Protein AF-A0AAV1XRN0-F1 (afdb_monomer_lite)

Sequence (159 aa):
MAPTRFKFILSPPFSCDTMEEKFTINYDSNLDKILLVGEGDFSFALSLARKFGTAKDMVATSLDSIVDVHTMSVHQGLQWNYFNLIVFNYPHAGFTYRECDPQQIELHKKLVRAFFRSAKFMIKRSGLIHVTHKRGYPFSEWKIKELALLEGLIFIREE

Structure (mmCIF, N/CA/C/O backbone):
data_AF-A0AAV1XRN0-F1
#
_entry.id   AF-A0AAV1XRN0-F1
#
loop_
_atom_site.group_PDB
_atom_site.id
_atom_site.type_symbol
_atom_site.label_atom_id
_atom_site.label_alt_id
_atom_site.label_comp_id
_atom_site.label_asym_id
_atom_site.label_entity_id
_atom_site.label_seq_id
_atom_site.pdbx_PDB_ins_code
_atom_site.Cartn_x
_atom_site.Cartn_y
_atom_site.Cartn_z
_atom_site.occupancy
_atom_site.B_iso_or_equiv
_atom_site.auth_seq_id
_atom_site.auth_comp_id
_atom_site.auth_asym_id
_atom_site.auth_atom_id
_atom_site.pdbx_PDB_model_num
ATOM 1 N N . MET A 1 1 ? 16.045 -10.640 -2.784 1.00 61.81 1 MET A N 1
ATOM 2 C CA . MET A 1 1 ? 16.141 -9.341 -2.081 1.00 61.81 1 MET A CA 1
ATOM 3 C C . MET A 1 1 ? 15.020 -9.280 -1.063 1.00 61.81 1 MET A C 1
ATOM 5 O O . MET A 1 1 ? 13.904 -9.637 -1.429 1.00 61.81 1 MET A O 1
ATOM 9 N N . ALA A 1 2 ? 15.314 -8.919 0.187 1.00 77.88 2 ALA A N 1
ATOM 10 C CA . ALA A 1 2 ? 14.290 -8.847 1.224 1.00 77.88 2 ALA A CA 1
ATOM 11 C C . ALA A 1 2 ? 13.273 -7.736 0.897 1.00 77.88 2 ALA A C 1
ATOM 13 O O . ALA A 1 2 ? 13.661 -6.708 0.330 1.00 77.88 2 ALA A O 1
ATOM 14 N N . PRO A 1 3 ? 11.984 -7.944 1.195 1.00 88.19 3 PRO A N 1
ATOM 15 C CA . PRO A 1 3 ? 10.996 -6.886 1.089 1.00 88.19 3 PRO A CA 1
ATOM 16 C C . PRO A 1 3 ? 11.244 -5.796 2.122 1.00 88.19 3 PRO A C 1
ATOM 18 O O . PRO A 1 3 ? 11.768 -6.052 3.200 1.00 88.19 3 PRO A O 1
ATOM 21 N N . THR A 1 4 ? 10.834 -4.585 1.783 1.00 93.06 4 THR A N 1
ATOM 22 C CA . THR A 1 4 ? 10.950 -3.407 2.632 1.00 93.06 4 THR A CA 1
ATOM 23 C C . THR A 1 4 ? 9.579 -2.778 2.786 1.00 93.06 4 THR A C 1
ATOM 25 O O . THR A 1 4 ? 8.838 -2.620 1.813 1.00 93.06 4 THR A O 1
ATOM 28 N N . ARG A 1 5 ? 9.222 -2.422 4.014 1.00 93.75 5 ARG A N 1
ATOM 29 C CA . ARG A 1 5 ? 7.965 -1.762 4.348 1.00 93.75 5 ARG A CA 1
ATOM 30 C C . ARG A 1 5 ? 8.199 -0.268 4.493 1.00 93.75 5 ARG A C 1
ATOM 32 O O . ARG A 1 5 ? 8.830 0.173 5.443 1.00 93.75 5 ARG A O 1
ATOM 39 N N . PHE A 1 6 ? 7.638 0.513 3.585 1.00 94.75 6 PHE A N 1
ATOM 40 C CA . PHE A 1 6 ? 7.634 1.969 3.631 1.00 94.75 6 PHE A CA 1
ATOM 41 C C . PHE A 1 6 ? 6.434 2.464 4.444 1.00 94.75 6 PHE A C 1
ATOM 43 O O . PHE A 1 6 ? 5.312 2.002 4.221 1.00 94.75 6 PHE A O 1
ATOM 50 N N . LYS A 1 7 ? 6.665 3.400 5.371 1.00 93.81 7 LYS A N 1
ATOM 51 C CA . LYS A 1 7 ? 5.625 3.984 6.230 1.00 93.81 7 LYS A CA 1
ATOM 52 C C . LYS A 1 7 ? 5.388 5.452 5.899 1.00 93.81 7 LYS A C 1
ATOM 54 O O . LYS A 1 7 ? 6.348 6.220 5.804 1.00 93.81 7 LYS A O 1
ATOM 59 N N . PHE A 1 8 ? 4.117 5.830 5.786 1.00 94.38 8 PHE A N 1
ATOM 60 C CA . PHE A 1 8 ? 3.686 7.183 5.447 1.00 94.38 8 PHE A CA 1
ATOM 61 C C . PHE A 1 8 ? 2.568 7.683 6.364 1.00 94.38 8 PHE A C 1
ATOM 63 O O . PHE A 1 8 ? 1.758 6.886 6.838 1.00 94.38 8 PHE A O 1
ATOM 70 N N . ILE A 1 9 ? 2.497 9.001 6.552 1.00 92.38 9 ILE A N 1
ATOM 71 C CA . ILE A 1 9 ? 1.401 9.711 7.238 1.00 92.38 9 ILE A CA 1
ATOM 72 C C . ILE A 1 9 ? 0.835 10.823 6.358 1.00 92.38 9 ILE A C 1
ATOM 74 O O . ILE A 1 9 ? 1.479 11.262 5.402 1.00 92.38 9 ILE A O 1
ATOM 78 N N . LEU A 1 10 ? -0.359 11.305 6.701 1.00 89.44 10 LEU A N 1
ATOM 79 C CA . LEU A 1 10 ? -0.891 12.541 6.133 1.00 89.44 10 LEU A CA 1
ATOM 80 C C . LEU A 1 10 ? 0.007 13.722 6.497 1.00 89.44 10 LEU A C 1
ATOM 82 O O . LEU A 1 10 ? 0.399 13.877 7.653 1.00 89.44 10 LEU A O 1
ATOM 86 N N . SER A 1 11 ? 0.292 14.583 5.519 1.00 80.75 11 SER A N 1
ATOM 87 C CA . SER A 1 11 ? 0.883 15.883 5.819 1.00 80.75 11 SER A CA 1
ATOM 88 C C . SER A 1 11 ? -0.081 16.694 6.703 1.00 80.75 11 SER A C 1
ATOM 90 O O . SER A 1 11 ? -1.271 16.775 6.370 1.00 80.75 11 SER A O 1
ATOM 92 N N . PRO A 1 12 ? 0.382 17.271 7.830 1.00 69.62 12 PRO A N 1
ATOM 93 C CA . PRO A 1 12 ? -0.454 18.144 8.640 1.00 69.62 12 PRO A CA 1
ATOM 94 C C . PRO A 1 12 ? -0.915 19.348 7.803 1.00 69.62 12 PRO A C 1
ATOM 96 O O . PRO A 1 12 ? -0.112 19.893 7.042 1.00 69.62 12 PRO A O 1
ATOM 99 N N . PRO A 1 13 ? -2.172 19.810 7.934 1.00 56.78 13 PRO A N 1
ATOM 100 C CA . PRO A 1 13 ? -2.532 21.120 7.410 1.00 56.78 13 PRO A CA 1
ATOM 101 C C . PRO A 1 13 ? -1.652 22.170 8.106 1.00 56.78 13 PRO A C 1
ATOM 103 O O . PRO A 1 13 ? -1.433 22.083 9.313 1.00 56.78 13 PRO A O 1
ATOM 106 N N . PHE A 1 14 ? -1.095 23.093 7.322 1.00 45.44 14 PHE A N 1
ATOM 107 C CA . PHE A 1 14 ? -0.121 24.102 7.745 1.00 45.44 14 PHE A CA 1
ATOM 108 C C . PHE A 1 14 ? -0.442 24.741 9.116 1.00 45.44 14 PHE A C 1
ATOM 110 O O . PHE A 1 14 ? -1.589 25.096 9.366 1.00 45.44 14 PHE A O 1
ATOM 117 N N . SER A 1 15 ? 0.628 24.903 9.914 1.00 45.81 15 SER A N 1
ATOM 118 C CA . SER A 1 15 ? 0.792 25.530 11.245 1.00 45.81 15 SER A CA 1
ATOM 119 C C . SER A 1 15 ? 0.281 24.790 12.497 1.00 45.81 15 SER A C 1
ATOM 121 O O . SER A 1 15 ? -0.862 24.926 12.915 1.00 45.81 15 SER A O 1
ATOM 123 N N . CYS A 1 16 ? 1.196 24.101 13.190 1.00 36.06 16 CYS A N 1
ATOM 124 C CA . CYS A 1 16 ? 1.500 24.320 14.616 1.00 36.06 16 CYS A CA 1
ATOM 125 C C . CYS A 1 16 ? 2.747 23.500 14.988 1.00 36.06 16 CYS A C 1
ATOM 127 O O . CYS A 1 16 ? 2.902 22.367 14.531 1.00 36.06 16 CYS A O 1
ATOM 129 N N . ASP A 1 17 ? 3.647 24.113 15.750 1.00 44.84 17 ASP A N 1
ATOM 130 C CA . ASP A 1 17 ? 4.990 23.631 16.049 1.00 44.84 17 ASP A CA 1
ATOM 131 C C . ASP A 1 17 ? 5.050 22.285 16.782 1.00 44.84 17 ASP A C 1
ATOM 133 O O . ASP A 1 17 ? 4.161 21.907 17.542 1.00 44.84 17 ASP A O 1
ATOM 137 N N . THR A 1 18 ? 6.191 21.617 16.580 1.00 48.12 18 THR A N 1
ATOM 138 C CA . THR A 1 18 ? 6.682 20.385 17.224 1.00 48.12 18 THR A CA 1
ATOM 139 C C . THR A 1 18 ? 5.836 19.121 17.026 1.00 48.12 18 THR A C 1
ATOM 141 O O . THR A 1 18 ? 4.860 18.878 17.721 1.00 48.12 18 THR A O 1
ATOM 144 N N . MET A 1 19 ? 6.289 18.226 16.140 1.00 41.66 19 MET A N 1
ATOM 145 C CA . MET A 1 19 ? 5.893 16.814 16.177 1.00 41.66 19 MET A CA 1
ATOM 146 C C . MET A 1 19 ? 7.129 15.918 16.292 1.00 41.66 19 MET A C 1
ATOM 148 O O . MET A 1 19 ? 7.562 15.298 15.325 1.00 41.66 19 MET A O 1
ATOM 152 N N . GLU A 1 20 ? 7.665 15.811 17.507 1.00 42.03 20 GLU A N 1
ATOM 153 C CA . GLU A 1 20 ? 8.262 14.552 17.971 1.00 42.03 20 GLU A CA 1
ATOM 154 C C . GLU A 1 20 ? 7.181 13.722 18.684 1.00 42.03 20 GLU A C 1
ATOM 156 O O . GLU A 1 20 ? 7.339 13.293 19.825 1.00 42.03 20 GLU A O 1
ATOM 161 N N . GLU A 1 21 ? 6.044 13.472 18.032 1.00 45.50 21 GLU A N 1
ATOM 162 C CA . GLU A 1 21 ? 5.199 12.369 18.480 1.00 45.50 21 GLU A CA 1
ATOM 163 C C . GLU A 1 21 ? 5.804 11.078 17.937 1.00 45.50 21 GLU A C 1
ATOM 165 O O . GLU A 1 21 ? 5.829 10.810 16.733 1.00 45.50 21 GLU A O 1
ATOM 170 N N . LYS A 1 22 ? 6.357 10.277 18.850 1.00 38.94 22 LYS A N 1
ATOM 171 C CA . LYS A 1 22 ? 6.792 8.910 18.575 1.00 38.94 22 LYS A CA 1
ATOM 172 C C . LYS A 1 22 ? 5.612 8.123 17.997 1.00 38.94 22 LYS A C 1
ATOM 174 O O . LYS A 1 22 ? 4.821 7.551 18.740 1.00 38.94 22 LYS A O 1
ATOM 179 N N . PHE A 1 23 ? 5.550 8.012 16.669 1.00 45.25 23 PHE A N 1
ATOM 180 C CA . PHE A 1 23 ? 4.755 7.009 15.956 1.00 45.25 23 PHE A CA 1
ATOM 181 C C . PHE A 1 23 ? 5.392 5.623 16.165 1.00 45.25 23 PHE A C 1
ATOM 183 O O . PHE A 1 23 ? 5.959 4.996 15.256 1.00 45.25 23 PHE A O 1
ATOM 190 N N . THR A 1 24 ? 5.372 5.157 17.412 1.00 37.19 24 THR A N 1
ATOM 191 C CA . THR A 1 24 ? 5.602 3.760 17.749 1.00 37.19 24 THR A CA 1
ATOM 192 C C . THR A 1 24 ? 4.275 3.068 17.508 1.00 37.19 24 THR A C 1
ATOM 194 O O . THR A 1 24 ? 3.354 3.184 18.308 1.00 37.19 24 THR A O 1
ATOM 197 N N . ILE A 1 25 ? 4.155 2.385 16.369 1.00 45.06 25 ILE A N 1
ATOM 198 C CA . ILE A 1 25 ? 3.052 1.453 16.144 1.00 45.06 25 ILE A CA 1
ATOM 199 C C . ILE A 1 25 ? 3.269 0.299 17.114 1.00 45.06 25 ILE A C 1
ATOM 201 O O . ILE A 1 25 ? 3.933 -0.683 16.781 1.00 45.06 25 ILE A O 1
ATOM 205 N N . ASN A 1 26 ? 2.751 0.429 18.327 1.00 42.94 26 ASN A N 1
ATOM 206 C CA . ASN A 1 26 ? 2.405 -0.751 19.082 1.00 42.94 26 ASN A CA 1
ATOM 207 C C . ASN A 1 26 ? 1.147 -1.285 18.415 1.00 42.94 26 ASN A C 1
ATOM 209 O O . ASN A 1 26 ? 0.078 -0.704 18.540 1.00 42.94 26 ASN A O 1
ATOM 213 N N . TYR A 1 27 ? 1.285 -2.408 17.711 1.00 50.00 27 TYR A N 1
ATOM 214 C CA . TYR A 1 27 ? 0.170 -3.265 17.292 1.00 50.00 27 TYR A CA 1
ATOM 215 C C . TYR A 1 27 ? -0.585 -3.859 18.500 1.00 50.00 27 TYR A C 1
ATOM 217 O O . TYR A 1 27 ? -1.177 -4.931 18.404 1.00 50.00 27 TYR A O 1
ATOM 225 N N . ASP A 1 28 ? -0.487 -3.216 19.658 1.00 44.16 28 ASP A N 1
ATOM 226 C CA . ASP A 1 28 ? -0.774 -3.785 20.950 1.00 44.16 28 ASP A CA 1
ATOM 227 C C . ASP A 1 28 ? -1.835 -2.941 21.645 1.00 44.16 28 ASP A C 1
ATOM 229 O O . ASP A 1 28 ? -1.638 -1.768 21.964 1.00 44.16 28 ASP A O 1
ATOM 233 N N . SER A 1 29 ? -2.961 -3.609 21.872 1.00 49.75 29 SER A N 1
ATOM 234 C CA . SER A 1 29 ? -4.109 -3.224 22.685 1.00 49.75 29 SER A CA 1
ATOM 235 C C . SER A 1 29 ? -5.036 -2.106 22.162 1.00 49.75 29 SER A C 1
ATOM 237 O O . SER A 1 29 ? -4.874 -0.923 22.430 1.00 49.75 29 SER A O 1
ATOM 239 N N . ASN A 1 30 ? -6.129 -2.579 21.546 1.00 46.50 30 ASN A N 1
ATOM 240 C CA . ASN A 1 30 ? -7.438 -1.939 21.340 1.00 46.50 30 ASN A CA 1
ATOM 241 C C . ASN A 1 30 ? -7.597 -0.908 20.200 1.00 46.50 30 ASN A C 1
ATOM 243 O O . ASN A 1 30 ? -7.328 0.277 20.354 1.00 46.50 30 ASN A O 1
ATOM 247 N N . LEU A 1 31 ? -8.275 -1.376 19.137 1.00 53.91 31 LEU A N 1
ATOM 248 C CA . LEU A 1 31 ? -9.109 -0.601 18.197 1.00 53.91 31 LEU A CA 1
ATOM 249 C C . LEU A 1 31 ? -8.401 0.172 17.069 1.00 53.91 31 LEU A C 1
ATOM 251 O O . LE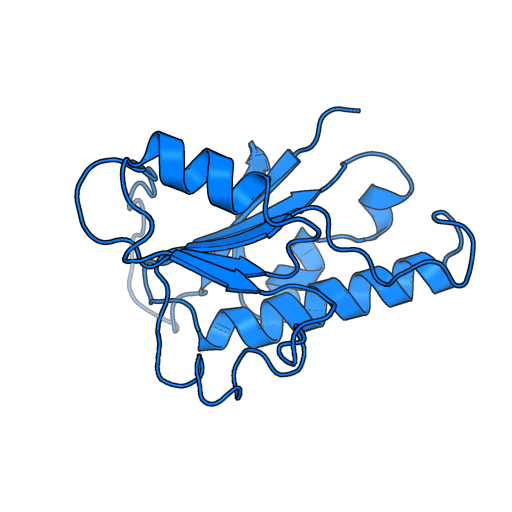U A 1 31 ? -8.825 1.271 16.696 1.00 53.91 31 LEU A O 1
ATOM 255 N N . ASP A 1 32 ? -7.404 -0.437 16.430 1.00 71.19 32 ASP A N 1
ATOM 256 C CA . ASP A 1 32 ? -6.967 0.021 15.110 1.00 71.19 32 ASP A CA 1
ATOM 257 C C . ASP A 1 32 ? -7.813 -0.626 14.012 1.00 71.19 32 ASP A C 1
ATOM 259 O O . ASP A 1 32 ? -7.761 -1.836 13.797 1.00 71.19 32 ASP A O 1
ATOM 263 N N . LYS A 1 33 ? -8.585 0.189 13.281 1.00 87.94 33 LYS A N 1
ATOM 264 C CA . LYS A 1 33 ? -9.282 -0.282 12.081 1.00 87.94 33 LYS A CA 1
ATOM 265 C C . LYS A 1 33 ? -8.270 -0.433 10.948 1.00 87.94 33 LYS A C 1
ATOM 267 O O . LYS A 1 33 ? -7.657 0.561 10.546 1.00 87.94 33 LYS A O 1
ATOM 272 N N . ILE A 1 34 ? -8.099 -1.651 10.439 1.00 91.25 34 ILE A N 1
ATOM 273 C CA . ILE A 1 34 ? -7.094 -1.997 9.426 1.00 91.25 34 ILE A CA 1
ATOM 274 C C . ILE A 1 34 ? -7.776 -2.235 8.081 1.00 91.25 34 ILE A C 1
ATOM 276 O O . ILE A 1 34 ? -8.745 -2.987 8.000 1.00 91.25 34 ILE A O 1
ATOM 280 N N . LEU A 1 35 ? -7.237 -1.636 7.022 1.00 92.56 35 LEU A N 1
ATOM 281 C CA . LEU A 1 35 ? -7.578 -1.960 5.641 1.00 92.56 35 LEU A CA 1
ATOM 282 C C . LEU A 1 35 ? -6.384 -2.627 4.957 1.00 92.56 35 LEU A C 1
ATOM 284 O O . LEU A 1 35 ? -5.310 -2.037 4.869 1.00 92.56 35 LEU A O 1
ATOM 288 N N . LEU A 1 36 ? -6.582 -3.838 4.453 1.00 92.81 36 LEU A N 1
ATOM 289 C CA . LEU A 1 36 ? -5.650 -4.557 3.593 1.00 92.81 36 LEU A CA 1
ATOM 290 C C . LEU A 1 36 ? -6.162 -4.450 2.158 1.00 92.81 36 LEU A C 1
ATOM 292 O O . LEU A 1 36 ? -7.287 -4.858 1.874 1.00 92.81 36 LEU A O 1
ATOM 296 N N . VAL A 1 37 ? -5.364 -3.862 1.274 1.00 92.31 37 VAL A N 1
ATOM 297 C CA . VAL A 1 37 ? -5.763 -3.590 -0.109 1.00 92.31 37 VAL A CA 1
ATOM 298 C C . VAL A 1 37 ?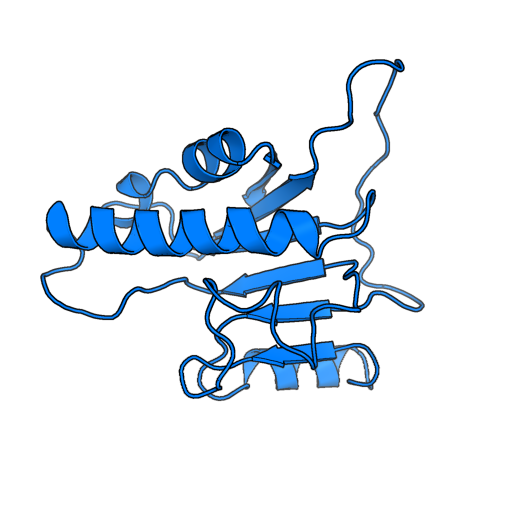 -5.109 -4.589 -1.051 1.00 92.31 37 VAL A C 1
ATOM 300 O O . VAL A 1 37 ? -3.887 -4.740 -1.032 1.00 92.31 37 VAL A O 1
ATOM 303 N N . GLY A 1 38 ? -5.916 -5.217 -1.908 1.00 88.44 38 GLY A N 1
ATOM 304 C CA . GLY A 1 38 ? -5.427 -6.070 -2.993 1.00 88.44 38 GLY A CA 1
ATOM 305 C C . GLY A 1 38 ? -4.817 -7.395 -2.527 1.00 88.44 38 GLY A C 1
ATOM 306 O O . GLY A 1 38 ? -3.858 -7.871 -3.126 1.00 88.44 38 GLY A O 1
ATOM 307 N N . GLU A 1 39 ? -5.351 -7.988 -1.462 1.00 86.19 39 GLU A N 1
ATOM 308 C CA . GLU A 1 39 ? -5.043 -9.361 -1.069 1.00 86.19 39 GLU A CA 1
ATOM 309 C C . GLU A 1 39 ? -5.365 -10.328 -2.218 1.00 86.19 39 GLU A C 1
ATOM 311 O O . GLU A 1 39 ? -6.408 -10.237 -2.859 1.00 86.19 39 GLU A O 1
ATOM 316 N N . GLY A 1 40 ? -4.478 -11.283 -2.481 1.00 82.31 40 GLY A N 1
ATOM 317 C CA . GLY A 1 40 ? -4.771 -12.372 -3.413 1.00 82.31 40 GLY A CA 1
ATOM 318 C C . GLY A 1 40 ? -5.677 -13.403 -2.748 1.00 82.31 40 GLY A C 1
ATOM 319 O O . GLY A 1 40 ? -6.896 -13.365 -2.866 1.00 82.31 40 GLY A O 1
ATOM 320 N N . ASP A 1 41 ? -5.057 -14.300 -1.987 1.00 88.38 41 ASP A N 1
ATOM 321 C CA . ASP A 1 41 ? -5.691 -15.439 -1.314 1.00 88.38 41 ASP A CA 1
ATOM 322 C C . ASP A 1 41 ? -6.088 -15.165 0.150 1.00 88.38 41 ASP A C 1
ATOM 324 O O . ASP A 1 41 ? -6.451 -16.088 0.880 1.00 88.38 41 ASP A O 1
ATOM 328 N N . PHE A 1 42 ? -5.992 -13.909 0.600 1.00 89.31 42 PHE A N 1
ATOM 329 C CA . PHE A 1 42 ? -6.232 -13.477 1.985 1.00 89.31 42 PHE A CA 1
ATOM 330 C C . PHE A 1 42 ? -5.334 -14.147 3.042 1.00 89.31 42 PHE A C 1
ATOM 332 O O . PHE A 1 42 ? -5.617 -14.070 4.242 1.00 89.31 42 PHE A O 1
ATOM 339 N N . SER A 1 43 ? -4.242 -14.805 2.645 1.00 90.81 43 SER A N 1
ATOM 340 C CA . SER A 1 43 ? -3.344 -15.498 3.578 1.00 90.81 43 SER A CA 1
ATOM 341 C C . SER A 1 43 ? -2.666 -14.539 4.559 1.00 90.81 43 SER A C 1
ATOM 343 O O . SER A 1 43 ? -2.519 -14.861 5.745 1.00 90.81 43 SER A O 1
ATOM 345 N N . PHE A 1 44 ? -2.302 -13.336 4.106 1.00 89.94 44 PHE A N 1
ATOM 346 C CA . PHE A 1 44 ? -1.723 -12.306 4.962 1.00 89.94 44 PHE A CA 1
ATOM 347 C C . PHE A 1 44 ? -2.766 -11.766 5.945 1.00 89.94 44 PHE A C 1
ATOM 349 O O . PHE A 1 44 ? -2.492 -11.708 7.149 1.00 89.94 44 PHE A O 1
ATOM 356 N N . ALA A 1 45 ? -3.980 -11.475 5.467 1.00 90.00 45 ALA A N 1
ATOM 357 C CA . ALA A 1 45 ? -5.108 -11.110 6.322 1.00 90.00 45 ALA A CA 1
ATOM 358 C C . ALA A 1 45 ? -5.385 -12.167 7.404 1.00 90.00 45 ALA A C 1
ATOM 360 O O . ALA A 1 45 ? -5.493 -11.830 8.584 1.00 90.00 45 ALA A O 1
ATOM 361 N N . LEU A 1 46 ? -5.427 -13.449 7.030 1.00 90.88 46 LEU A N 1
ATOM 362 C CA . LEU A 1 46 ? -5.658 -14.558 7.953 1.00 90.88 46 LEU A CA 1
ATOM 363 C C . LEU A 1 46 ? -4.531 -14.698 8.981 1.00 90.88 46 LEU A C 1
ATOM 365 O O . LEU A 1 46 ? -4.795 -14.884 10.170 1.00 90.88 46 LEU A O 1
ATOM 369 N N . SER A 1 47 ? -3.273 -14.606 8.548 1.00 90.75 47 SER A N 1
ATOM 370 C CA . SER A 1 47 ? -2.126 -14.659 9.457 1.00 90.75 47 SER A CA 1
ATOM 371 C C . SER A 1 47 ? -2.164 -13.517 10.471 1.00 90.75 47 SER A C 1
ATOM 373 O O . SER A 1 47 ? -1.838 -13.720 11.642 1.00 90.75 47 SER A O 1
ATOM 375 N N . LEU A 1 48 ? -2.551 -12.321 10.031 1.00 87.81 48 LEU A N 1
ATOM 376 C CA . LEU A 1 48 ? -2.641 -11.145 10.883 1.00 87.81 48 LEU A CA 1
ATOM 377 C C . LEU A 1 48 ? -3.814 -11.258 11.870 1.00 87.81 48 LEU A C 1
ATOM 379 O O . LEU A 1 48 ? -3.621 -11.044 13.064 1.00 87.81 48 LEU A O 1
ATOM 383 N N . ALA A 1 49 ? -4.982 -11.710 11.409 1.00 89.06 49 ALA A N 1
ATOM 384 C CA . ALA A 1 49 ? -6.137 -11.985 12.263 1.00 89.06 49 ALA A CA 1
ATOM 385 C C . ALA A 1 49 ? -5.829 -13.036 13.341 1.00 89.06 49 ALA A C 1
ATOM 387 O O . ALA A 1 49 ? -6.183 -12.860 14.505 1.00 89.06 49 ALA A O 1
ATOM 388 N N . ARG A 1 50 ? -5.115 -14.113 12.982 1.00 88.31 50 ARG A N 1
ATOM 389 C CA . ARG A 1 50 ? -4.656 -15.132 13.942 1.00 88.31 50 ARG A CA 1
ATOM 390 C C . ARG A 1 50 ? -3.722 -14.547 14.992 1.00 88.31 50 ARG A C 1
ATOM 392 O O . ARG A 1 50 ? -3.862 -14.873 16.165 1.00 88.31 50 ARG A O 1
ATOM 399 N N . LYS A 1 51 ? -2.802 -13.668 14.585 1.00 85.81 51 LYS A N 1
ATOM 400 C CA . LYS A 1 51 ? -1.889 -12.986 15.509 1.00 85.81 51 LYS A CA 1
ATOM 401 C C . LYS A 1 51 ? -2.637 -12.077 16.490 1.00 85.81 51 LYS A C 1
ATOM 403 O O . LYS A 1 51 ? -2.252 -12.019 17.651 1.00 85.81 51 LYS A O 1
ATOM 408 N N . PHE A 1 52 ? -3.694 -11.402 16.041 1.00 81.94 52 PHE A N 1
ATOM 409 C CA . PHE A 1 52 ? -4.535 -10.561 16.900 1.00 81.94 52 PHE A CA 1
ATOM 410 C C . PHE A 1 52 ? -5.588 -11.333 17.701 1.00 81.94 52 PHE A C 1
ATOM 412 O O . PHE A 1 52 ? -6.228 -10.756 18.575 1.00 81.94 52 PHE A O 1
ATOM 419 N N . GLY A 1 53 ? -5.816 -12.613 17.397 1.00 82.31 53 GLY A N 1
ATOM 420 C CA . GLY A 1 53 ? -6.909 -13.399 17.975 1.00 82.31 53 GLY A CA 1
ATOM 421 C C . GLY A 1 53 ? -8.311 -12.951 17.532 1.00 82.31 53 GLY A C 1
ATOM 422 O O . GLY A 1 53 ? -9.301 -13.513 17.991 1.00 82.31 53 GLY A O 1
ATOM 423 N N . THR A 1 54 ? -8.421 -11.955 16.646 1.00 81.12 54 THR A N 1
ATOM 424 C CA . THR A 1 54 ? -9.684 -11.423 16.117 1.00 81.12 54 THR A CA 1
ATOM 425 C C . THR A 1 54 ? -9.470 -10.726 14.770 1.00 81.12 54 THR A C 1
ATOM 427 O O . THR A 1 54 ? -8.389 -10.216 14.488 1.00 81.12 54 THR A O 1
ATOM 430 N N . ALA A 1 55 ? -10.522 -10.681 13.948 1.00 83.88 55 ALA A N 1
ATOM 431 C CA . ALA A 1 55 ? -10.567 -9.945 12.679 1.00 83.88 55 ALA A CA 1
ATOM 432 C C . ALA A 1 55 ? -11.619 -8.819 12.676 1.00 83.88 55 ALA A C 1
ATOM 434 O O . ALA A 1 55 ? -11.888 -8.237 11.630 1.00 83.88 55 ALA A O 1
ATOM 435 N N . LYS A 1 56 ? -12.248 -8.525 13.826 1.00 83.75 56 LYS A N 1
ATOM 436 C CA . LYS A 1 56 ? -13.432 -7.649 13.922 1.00 83.75 56 LYS A CA 1
ATOM 437 C C . LYS A 1 56 ? -13.236 -6.262 13.295 1.00 83.75 56 LYS A C 1
ATOM 439 O O . LYS A 1 56 ? -14.170 -5.728 12.707 1.00 83.75 56 LYS A O 1
ATOM 444 N N . ASP A 1 57 ? -12.031 -5.712 13.400 1.00 86.44 57 ASP A N 1
ATOM 445 C CA . ASP A 1 57 ? -11.684 -4.376 12.905 1.00 86.44 57 ASP A CA 1
ATOM 446 C C . ASP A 1 57 ? -10.781 -4.420 11.661 1.00 86.44 57 ASP A C 1
ATOM 448 O O . ASP A 1 57 ? -10.147 -3.428 11.301 1.00 86.44 57 ASP A O 1
ATOM 452 N N . MET A 1 58 ? -10.725 -5.568 10.981 1.00 89.06 58 MET A N 1
ATOM 453 C CA . MET A 1 58 ? -9.954 -5.763 9.759 1.00 89.06 58 MET A CA 1
ATOM 454 C C . MET A 1 58 ? -10.877 -5.842 8.548 1.00 89.06 58 MET A C 1
ATOM 456 O O . MET A 1 58 ? -11.866 -6.570 8.539 1.00 89.06 58 MET A O 1
ATOM 460 N N . VAL A 1 59 ? -10.513 -5.126 7.493 1.00 90.19 59 VAL A N 1
ATOM 461 C CA . VAL A 1 59 ? -11.144 -5.228 6.181 1.00 90.19 59 VAL A CA 1
ATOM 462 C C . VAL A 1 59 ? -10.067 -5.598 5.180 1.00 90.19 59 VAL A C 1
ATOM 464 O O . VAL A 1 59 ? -9.022 -4.957 5.144 1.00 90.19 59 VAL A O 1
ATOM 467 N N . ALA A 1 60 ? -10.309 -6.625 4.376 1.00 89.75 60 ALA A N 1
ATOM 468 C CA . ALA A 1 60 ? -9.405 -7.041 3.317 1.00 89.75 60 ALA A CA 1
ATOM 469 C C . ALA A 1 60 ? -10.139 -7.012 1.978 1.00 89.75 60 ALA A C 1
ATOM 471 O O . ALA A 1 60 ? -11.259 -7.512 1.876 1.00 89.75 60 ALA A O 1
ATOM 472 N N . THR A 1 61 ? -9.520 -6.420 0.963 1.00 89.44 61 THR A N 1
ATOM 473 C CA . THR A 1 61 ? -10.038 -6.392 -0.408 1.00 89.44 61 THR A CA 1
ATOM 474 C C . THR A 1 61 ? -9.131 -7.207 -1.306 1.00 89.44 61 THR A C 1
ATOM 476 O O . THR A 1 61 ? -7.945 -7.319 -1.020 1.00 89.44 61 THR A O 1
ATOM 479 N N . SER A 1 62 ? -9.671 -7.755 -2.390 1.00 83.06 62 SER A N 1
ATOM 480 C CA . SER A 1 62 ? -8.897 -8.479 -3.403 1.00 83.06 62 SER A CA 1
ATOM 481 C C . SER A 1 62 ? -8.983 -7.781 -4.753 1.00 83.06 62 SER A C 1
ATOM 483 O O . SER A 1 62 ? -9.904 -6.996 -4.971 1.00 83.06 62 SER A O 1
ATOM 485 N N . LEU A 1 63 ? -8.053 -8.067 -5.664 1.00 69.25 63 LEU A N 1
ATOM 486 C CA . LEU A 1 63 ? -8.133 -7.582 -7.046 1.00 69.25 63 LEU A CA 1
ATOM 487 C C . LEU A 1 63 ? -9.442 -8.021 -7.729 1.00 69.25 63 LEU A C 1
ATOM 489 O O . LEU A 1 63 ? -10.025 -7.243 -8.473 1.00 69.25 63 LEU A O 1
ATOM 493 N N . ASP A 1 64 ? -9.932 -9.223 -7.410 1.00 62.53 64 ASP A N 1
ATOM 494 C CA . ASP A 1 64 ? -11.199 -9.761 -7.932 1.00 62.53 64 ASP A CA 1
ATOM 495 C C . ASP A 1 64 ? -12.434 -9.213 -7.192 1.00 62.53 64 ASP A C 1
ATOM 497 O O . ASP A 1 64 ? -13.576 -9.543 -7.517 1.00 62.53 64 ASP A O 1
ATOM 501 N N . SER A 1 65 ? -12.229 -8.380 -6.169 1.00 58.03 65 SER A N 1
ATOM 502 C CA . SER A 1 65 ? -13.321 -7.678 -5.502 1.00 58.03 65 SER A CA 1
ATOM 503 C C . SER A 1 65 ? -13.709 -6.424 -6.289 1.00 58.03 65 SER A C 1
ATOM 505 O O . SER A 1 65 ? -12.897 -5.831 -6.989 1.00 58.03 65 SER A O 1
ATOM 507 N N . ILE A 1 66 ? -14.944 -5.947 -6.114 1.00 59.34 66 ILE A N 1
ATOM 508 C CA . ILE A 1 66 ? -15.456 -4.704 -6.736 1.00 59.34 66 ILE A CA 1
ATOM 509 C C . ILE A 1 66 ? -14.685 -3.447 -6.237 1.00 59.34 66 ILE A C 1
ATOM 511 O O . ILE A 1 66 ? -14.952 -2.317 -6.650 1.00 59.34 66 ILE A O 1
ATOM 515 N N . VAL A 1 67 ? -13.710 -3.625 -5.337 1.00 63.25 67 VAL A N 1
ATOM 516 C CA . VAL A 1 67 ? -12.913 -2.566 -4.720 1.00 63.25 67 VAL A CA 1
ATOM 517 C C . VAL A 1 67 ? -11.513 -2.496 -5.339 1.00 63.25 67 VAL A C 1
ATOM 519 O O . VAL A 1 67 ? -10.595 -3.205 -4.930 1.00 63.25 67 VAL A O 1
ATOM 522 N N . ASP A 1 68 ? -11.346 -1.564 -6.273 1.00 78.31 68 ASP A N 1
ATOM 523 C CA . ASP A 1 68 ? -10.071 -1.183 -6.886 1.00 78.31 68 ASP A CA 1
ATOM 524 C C . ASP A 1 68 ? -9.418 -0.048 -6.066 1.00 78.31 68 ASP A C 1
ATOM 526 O O . ASP A 1 68 ? -10.108 0.733 -5.408 1.00 78.31 68 ASP A O 1
ATOM 530 N N . VAL A 1 69 ? -8.095 0.120 -6.136 1.00 79.50 69 VAL A N 1
ATOM 531 C CA . VAL A 1 69 ? -7.394 1.303 -5.607 1.00 79.50 69 VAL A CA 1
ATOM 532 C C . VAL A 1 69 ? -7.973 2.613 -6.151 1.00 79.50 69 VAL A C 1
ATOM 534 O O . VAL A 1 69 ? -7.901 3.642 -5.481 1.00 79.50 69 VAL A O 1
ATOM 537 N N . HIS A 1 70 ? -8.585 2.584 -7.336 1.00 77.81 70 HIS A N 1
ATOM 538 C CA . HIS A 1 70 ? -9.282 3.727 -7.925 1.00 77.81 70 HIS A CA 1
ATOM 539 C C . HIS A 1 70 ? -10.658 4.010 -7.303 1.00 77.81 70 HIS A C 1
ATOM 541 O O . HIS A 1 70 ? -11.109 5.154 -7.336 1.00 77.81 70 HIS A O 1
ATOM 547 N N . THR A 1 71 ? -11.324 2.999 -6.739 1.00 78.81 71 THR A N 1
ATOM 548 C CA . THR A 1 71 ? -12.713 3.090 -6.254 1.00 78.81 71 THR A CA 1
ATOM 549 C C . THR A 1 71 ? -12.850 2.872 -4.748 1.00 78.81 71 THR A C 1
ATOM 551 O O . THR A 1 71 ? -13.920 3.113 -4.191 1.00 78.81 71 THR A O 1
ATOM 554 N N . MET A 1 72 ? -11.777 2.482 -4.053 1.00 79.88 72 MET A N 1
ATOM 555 C CA . MET A 1 72 ? -11.807 2.146 -2.625 1.00 79.88 72 MET A CA 1
ATOM 556 C C . MET A 1 72 ? -12.304 3.281 -1.725 1.00 79.88 72 MET A C 1
ATOM 558 O O . MET A 1 72 ? -12.941 3.005 -0.712 1.00 79.88 72 MET A O 1
ATOM 562 N N . SER A 1 73 ? -12.089 4.543 -2.108 1.00 76.19 73 SER A N 1
ATOM 563 C CA . SER A 1 73 ? -12.563 5.716 -1.360 1.00 76.19 73 SER A CA 1
ATOM 564 C C . SER A 1 73 ? -14.059 5.997 -1.522 1.00 76.19 73 SER A C 1
ATOM 566 O O . SER A 1 73 ? -14.643 6.662 -0.673 1.00 76.19 73 SER A O 1
ATOM 568 N N . VAL A 1 74 ? -14.686 5.481 -2.582 1.00 75.88 74 VAL A N 1
ATOM 569 C CA . VAL A 1 74 ? -16.102 5.717 -2.924 1.00 75.88 74 VAL A CA 1
ATOM 570 C C . VAL A 1 74 ? -16.954 4.449 -2.840 1.00 75.88 74 VAL A C 1
ATOM 572 O O . VAL A 1 74 ? -18.159 4.478 -3.077 1.00 75.88 74 VAL A O 1
ATOM 575 N N . HIS A 1 75 ? -16.349 3.306 -2.515 1.00 77.06 75 HIS A N 1
ATOM 576 C CA . HIS A 1 75 ? -17.073 2.051 -2.385 1.00 77.06 75 HIS A CA 1
ATOM 577 C C . HIS A 1 75 ? -18.027 2.110 -1.186 1.00 77.06 75 HIS A C 1
ATOM 579 O O . HIS A 1 75 ? -17.599 2.405 -0.073 1.00 77.06 75 HIS A O 1
ATOM 585 N N . GLN A 1 76 ? -19.306 1.768 -1.370 1.00 68.81 76 GLN A N 1
ATOM 586 C CA . GLN A 1 76 ? -20.347 1.942 -0.342 1.00 68.81 76 GLN A CA 1
ATOM 587 C C . GLN A 1 76 ? -20.023 1.258 1.000 1.00 68.81 76 GLN A C 1
ATOM 589 O O . GLN A 1 76 ? -20.351 1.796 2.056 1.00 68.81 76 GLN A O 1
ATOM 594 N N . GLY A 1 77 ? -19.319 0.120 0.974 1.00 70.50 77 GLY A N 1
ATOM 595 C CA . GLY A 1 77 ? -18.870 -0.586 2.182 1.00 70.50 77 GLY A CA 1
ATOM 596 C C . GLY A 1 77 ? -17.652 0.032 2.891 1.00 70.50 77 GLY A C 1
ATOM 597 O O . GLY A 1 77 ? -17.355 -0.342 4.023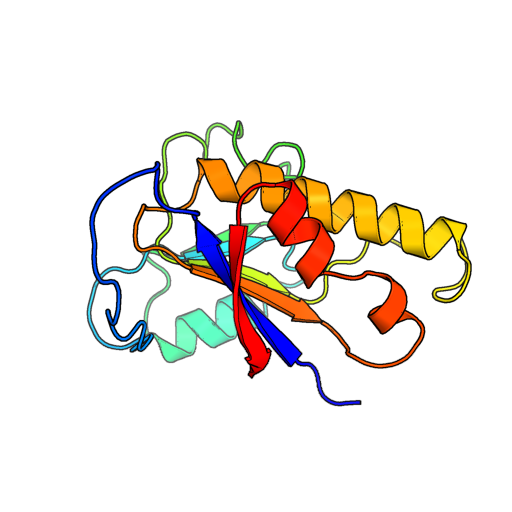 1.00 70.50 77 GLY A O 1
ATOM 598 N N . LEU A 1 78 ? -16.940 0.969 2.253 1.00 76.06 78 LEU A N 1
ATOM 599 C CA . LEU A 1 78 ? -15.694 1.570 2.756 1.00 76.06 78 LEU A CA 1
ATOM 600 C C . LEU A 1 78 ? -15.754 3.094 2.914 1.00 76.06 78 LEU A C 1
ATOM 602 O O . LEU A 1 78 ? -15.096 3.615 3.806 1.00 76.06 78 LEU A O 1
ATOM 606 N N . GLN A 1 79 ? -16.550 3.795 2.104 1.00 67.56 79 GLN A N 1
ATOM 607 C CA . GLN A 1 79 ? -16.573 5.262 1.990 1.00 67.56 79 GLN A CA 1
ATOM 608 C C . GLN A 1 79 ? -16.907 5.994 3.300 1.00 67.56 79 GLN A C 1
ATOM 610 O O . GLN A 1 79 ? -16.536 7.147 3.481 1.00 67.56 79 GLN A O 1
ATOM 615 N N . TRP A 1 80 ? -17.588 5.323 4.232 1.00 67.94 80 TRP A N 1
ATOM 616 C CA . TRP A 1 80 ? -17.954 5.879 5.539 1.00 67.94 80 TRP A CA 1
ATOM 617 C C . TRP A 1 80 ? -16.974 5.500 6.659 1.00 67.94 80 TRP A C 1
ATOM 619 O O . TRP A 1 80 ? -17.244 5.746 7.833 1.00 67.94 80 TRP A O 1
ATOM 629 N N . ASN A 1 81 ? -15.849 4.864 6.322 1.00 79.06 81 ASN A N 1
ATOM 630 C CA . ASN A 1 81 ? -14.901 4.328 7.288 1.00 79.06 81 ASN A CA 1
ATOM 631 C C . ASN A 1 81 ? -13.549 5.033 7.207 1.00 79.06 81 ASN A C 1
ATOM 633 O O . ASN A 1 81 ? -12.931 5.097 6.148 1.00 79.06 81 ASN A O 1
ATOM 637 N N . TYR A 1 82 ? -13.054 5.462 8.370 1.00 86.81 82 TYR A N 1
ATOM 638 C CA . TYR A 1 82 ? -11.671 5.892 8.535 1.00 86.81 82 TYR A CA 1
ATOM 639 C C . TYR A 1 82 ? -10.834 4.799 9.194 1.00 86.81 82 TYR A C 1
ATOM 641 O O . TYR A 1 82 ? -11.240 4.209 10.201 1.00 86.81 82 TYR A O 1
ATOM 649 N N . PHE A 1 83 ? -9.646 4.567 8.648 1.00 90.50 83 PHE A N 1
ATOM 650 C CA . PHE A 1 83 ? -8.725 3.518 9.066 1.00 90.50 83 PHE A CA 1
ATOM 651 C C . PHE A 1 83 ? -7.542 4.094 9.844 1.00 90.50 83 PHE A C 1
ATOM 653 O O . PHE A 1 83 ? -7.065 5.196 9.573 1.00 90.50 83 PHE A O 1
ATOM 660 N N . ASN A 1 84 ? -7.071 3.338 10.830 1.00 90.75 84 ASN A N 1
ATOM 661 C CA . ASN A 1 84 ? -5.842 3.630 11.563 1.00 90.75 84 ASN A CA 1
ATOM 662 C C . ASN A 1 84 ? -4.622 3.137 10.783 1.00 90.75 84 ASN A C 1
ATOM 664 O O . ASN A 1 84 ? -3.558 3.743 10.849 1.00 90.75 84 ASN A O 1
ATOM 668 N N . LEU A 1 85 ? -4.787 2.052 10.025 1.00 90.56 85 LEU A N 1
ATOM 669 C CA . LEU A 1 85 ? -3.736 1.466 9.212 1.00 90.56 85 LEU A CA 1
ATOM 670 C C . LEU A 1 85 ? -4.297 1.043 7.854 1.00 90.56 85 LEU A C 1
ATOM 672 O O . LEU A 1 85 ? -5.240 0.259 7.791 1.00 90.56 85 LEU A O 1
ATOM 676 N N . ILE A 1 86 ? -3.689 1.520 6.771 1.00 93.81 86 ILE A N 1
ATOM 677 C CA . ILE A 1 86 ? -3.974 1.051 5.410 1.00 93.81 86 ILE A CA 1
ATOM 678 C C . ILE A 1 86 ? -2.710 0.389 4.865 1.00 93.81 86 ILE A C 1
ATOM 680 O O . ILE A 1 86 ? -1.648 1.010 4.831 1.00 93.81 86 ILE A O 1
ATOM 684 N N . VAL A 1 87 ? -2.804 -0.870 4.447 1.00 93.94 87 VAL A N 1
ATOM 685 C CA . VAL A 1 87 ? -1.673 -1.676 3.974 1.00 93.94 87 VAL A CA 1
ATOM 686 C C . VAL A 1 87 ? -1.876 -2.053 2.515 1.00 93.94 87 VAL A C 1
ATOM 688 O O . VAL A 1 87 ? -2.919 -2.596 2.159 1.00 93.94 87 VAL A O 1
ATOM 691 N N . PHE A 1 88 ? -0.845 -1.837 1.699 1.00 94.50 88 PHE A N 1
ATOM 692 C CA . PHE A 1 88 ? -0.759 -2.370 0.344 1.00 94.50 88 PHE A CA 1
ATOM 693 C C . PHE A 1 88 ? 0.520 -3.195 0.185 1.00 94.50 88 PHE A C 1
ATOM 695 O O . PHE A 1 88 ? 1.639 -2.672 0.236 1.00 94.50 88 PHE A O 1
ATOM 702 N N . ASN A 1 89 ? 0.360 -4.508 0.055 1.00 92.44 89 ASN A N 1
ATOM 703 C CA . ASN A 1 89 ? 1.469 -5.451 0.041 1.00 92.44 89 ASN A CA 1
ATOM 704 C C . ASN A 1 89 ? 1.803 -5.855 -1.399 1.00 92.44 89 ASN A C 1
ATOM 706 O O . ASN A 1 89 ? 0.952 -6.403 -2.087 1.00 92.44 89 ASN A O 1
ATOM 710 N N . TYR A 1 90 ? 3.032 -5.589 -1.848 1.00 91.25 90 TYR A N 1
ATOM 711 C CA . TYR A 1 90 ? 3.508 -5.873 -3.208 1.00 91.25 90 TYR A CA 1
ATOM 712 C C . TYR A 1 90 ? 2.553 -5.398 -4.313 1.00 91.25 90 TYR A C 1
ATOM 714 O O . TYR A 1 90 ? 2.063 -6.215 -5.093 1.00 91.25 90 TYR A O 1
ATOM 722 N N . PRO A 1 91 ? 2.303 -4.078 -4.406 1.00 91.38 91 PRO A N 1
ATOM 723 C CA . PRO A 1 91 ? 1.455 -3.533 -5.459 1.00 91.38 91 PRO A CA 1
ATOM 724 C C . PRO A 1 91 ? 1.928 -3.997 -6.839 1.00 91.38 91 PRO A C 1
ATOM 726 O O . PRO A 1 91 ? 3.119 -3.927 -7.134 1.00 91.38 91 PRO A O 1
ATOM 729 N N . HIS A 1 92 ? 1.005 -4.449 -7.689 1.00 90.00 92 HIS A N 1
ATOM 730 C CA . HIS A 1 92 ? 1.326 -4.918 -9.035 1.00 90.00 92 HIS A CA 1
ATOM 731 C C . HIS A 1 92 ? 0.174 -4.649 -10.009 1.00 90.00 92 HIS A C 1
ATOM 733 O O . HIS A 1 92 ? -0.978 -4.926 -9.699 1.00 90.00 92 HIS A O 1
ATOM 739 N N . ALA A 1 93 ? 0.476 -4.127 -11.201 1.00 89.00 93 ALA A N 1
ATOM 740 C CA . ALA A 1 93 ? -0.516 -3.719 -12.206 1.00 89.00 93 ALA A CA 1
ATOM 741 C C . ALA A 1 93 ? -0.805 -4.830 -13.240 1.00 89.00 93 ALA A C 1
ATOM 743 O O . ALA A 1 93 ? -1.154 -4.550 -14.382 1.00 89.00 93 ALA A O 1
ATOM 744 N N . GLY A 1 94 ? -0.596 -6.096 -12.860 1.00 87.56 94 GLY A N 1
ATOM 745 C CA . GLY A 1 94 ? -0.493 -7.218 -13.806 1.00 87.56 94 GLY A CA 1
ATOM 746 C C . GLY A 1 94 ? 0.739 -7.125 -14.720 1.00 87.56 94 GLY A C 1
ATOM 747 O O . GLY A 1 94 ? 1.565 -6.230 -14.561 1.00 87.56 94 GLY A O 1
ATOM 748 N N . PHE A 1 95 ? 0.882 -8.055 -15.664 1.00 84.81 95 PHE A N 1
ATOM 749 C CA . PHE A 1 95 ? 1.995 -8.079 -16.622 1.00 84.81 95 PHE A CA 1
ATOM 750 C C . PHE A 1 95 ? 1.473 -7.801 -18.030 1.00 84.81 95 PHE A C 1
ATOM 752 O O . PHE A 1 95 ? 0.808 -8.647 -18.619 1.00 84.81 95 PHE A O 1
ATOM 759 N N . THR A 1 96 ? 1.774 -6.616 -18.565 1.00 86.94 96 THR A N 1
ATOM 760 C CA . THR A 1 96 ? 1.589 -6.322 -20.000 1.00 86.94 96 THR A CA 1
ATOM 761 C C . THR A 1 96 ? 2.926 -6.411 -20.736 1.00 86.94 96 THR A C 1
ATOM 763 O O . THR A 1 96 ? 2.990 -6.931 -21.846 1.00 86.94 96 THR A O 1
ATOM 766 N N . TYR A 1 97 ? 4.001 -5.957 -20.086 1.00 91.81 97 TYR A N 1
ATOM 767 C CA . TYR A 1 97 ? 5.383 -6.048 -20.559 1.00 91.81 97 TYR A CA 1
ATOM 768 C C . TYR A 1 97 ? 6.285 -6.646 -19.468 1.00 91.81 97 TYR A C 1
ATOM 770 O O . TYR A 1 97 ? 5.804 -7.064 -18.410 1.00 91.81 97 TYR A O 1
ATOM 778 N N . ARG A 1 98 ? 7.602 -6.707 -19.706 1.00 90.44 98 ARG A N 1
ATOM 779 C CA . ARG A 1 98 ? 8.549 -7.200 -18.696 1.00 90.44 98 ARG A CA 1
ATOM 780 C C . ARG A 1 98 ? 8.665 -6.194 -17.559 1.00 90.44 98 ARG A C 1
ATOM 782 O O . ARG A 1 98 ? 8.594 -4.990 -17.774 1.00 90.44 98 ARG A O 1
ATOM 789 N N . GLU A 1 99 ? 8.956 -6.690 -16.363 1.00 90.88 99 GLU A N 1
ATOM 790 C CA . GLU A 1 99 ? 9.057 -5.885 -15.136 1.00 90.88 99 GLU A CA 1
ATOM 791 C C . GLU A 1 99 ? 10.034 -4.699 -15.237 1.00 90.88 99 GLU A C 1
ATOM 793 O O . GLU A 1 99 ? 9.850 -3.663 -14.604 1.00 90.88 99 GLU A O 1
ATOM 798 N N . CYS A 1 100 ? 11.095 -4.852 -16.032 1.00 92.00 100 CYS A N 1
ATOM 799 C CA . CYS A 1 100 ? 12.106 -3.822 -16.254 1.00 92.00 100 CYS A CA 1
ATOM 800 C C . CYS A 1 100 ? 11.766 -2.841 -17.384 1.00 92.00 100 CYS A C 1
ATOM 802 O O . CYS A 1 100 ? 12.499 -1.870 -17.576 1.00 92.00 100 CYS A O 1
ATOM 804 N N . ASP A 1 101 ? 10.705 -3.094 -18.156 1.00 95.12 101 ASP A N 1
ATOM 805 C CA . ASP A 1 101 ? 10.336 -2.239 -19.277 1.00 95.12 101 ASP A CA 1
ATOM 806 C C . ASP A 1 101 ? 9.755 -0.913 -18.740 1.00 95.12 101 ASP A C 1
ATOM 808 O O . ASP A 1 101 ? 8.859 -0.929 -17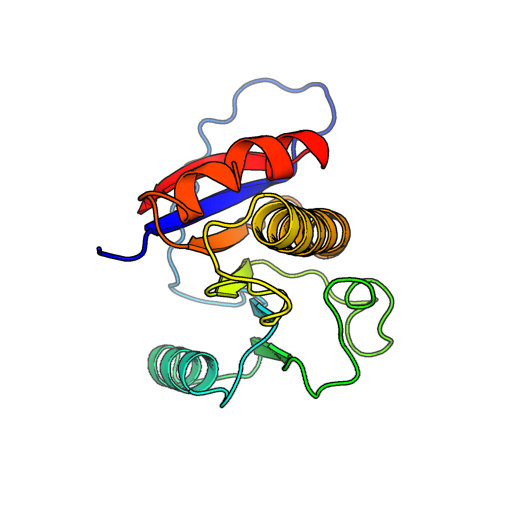.888 1.00 95.12 101 ASP A O 1
ATOM 812 N N . PRO A 1 102 ? 10.200 0.258 -19.241 1.00 95.31 102 PRO A N 1
ATOM 813 C CA . PRO A 1 102 ? 9.750 1.556 -18.728 1.00 95.31 102 PRO A CA 1
ATOM 814 C C . PRO A 1 102 ? 8.228 1.749 -18.744 1.00 95.31 102 PRO A C 1
ATOM 816 O O . PRO A 1 102 ? 7.671 2.391 -17.856 1.00 95.31 102 PRO A O 1
ATOM 819 N N . GLN A 1 103 ? 7.543 1.168 -19.734 1.00 95.75 103 GLN A N 1
ATOM 820 C CA . GLN A 1 103 ? 6.083 1.209 -19.840 1.00 95.75 103 GLN A CA 1
ATOM 821 C C . GLN A 1 103 ? 5.404 0.436 -18.702 1.00 95.75 103 GLN A C 1
ATOM 823 O O . GLN A 1 103 ? 4.431 0.925 -18.132 1.00 95.75 103 GLN A O 1
ATOM 828 N N . GLN A 1 104 ? 5.940 -0.731 -18.334 1.00 95.62 104 GLN A N 1
ATOM 829 C CA . GLN A 1 104 ? 5.444 -1.539 -17.221 1.00 95.62 104 GLN A CA 1
ATOM 830 C C . GLN A 1 104 ? 5.683 -0.830 -15.885 1.00 95.62 104 GLN A C 1
ATOM 832 O O . GLN A 1 104 ? 4.763 -0.699 -15.079 1.00 95.62 104 GLN A O 1
ATOM 837 N N . ILE A 1 105 ? 6.882 -0.270 -15.690 1.00 95.19 105 ILE A N 1
ATOM 838 C CA . ILE A 1 105 ? 7.217 0.546 -14.512 1.00 95.19 105 ILE A CA 1
ATOM 839 C C . ILE A 1 105 ? 6.233 1.716 -14.363 1.00 95.19 105 ILE A C 1
ATOM 841 O O . ILE A 1 105 ? 5.765 1.999 -13.262 1.00 95.19 105 ILE A O 1
ATOM 845 N N . GLU A 1 106 ? 5.856 2.380 -15.457 1.00 95.88 106 GLU A N 1
ATOM 846 C CA . GLU A 1 106 ? 4.896 3.484 -15.397 1.00 95.88 106 GLU A CA 1
ATOM 847 C C . GLU A 1 106 ? 3.470 3.026 -15.039 1.00 95.88 106 GLU A C 1
ATOM 849 O O . GLU A 1 106 ? 2.779 3.720 -14.291 1.00 95.88 106 GLU A O 1
ATOM 854 N N . LEU A 1 107 ? 3.030 1.846 -15.492 1.00 95.38 107 LEU A N 1
ATOM 855 C CA . LEU A 1 107 ? 1.754 1.257 -15.055 1.00 95.38 107 LEU A CA 1
ATOM 856 C C . LEU A 1 107 ? 1.754 0.986 -13.546 1.00 95.38 107 LEU A C 1
ATOM 858 O O . LEU A 1 107 ? 0.809 1.353 -12.844 1.00 95.38 107 LEU A O 1
ATOM 862 N N . HIS A 1 108 ? 2.844 0.426 -13.025 1.00 95.38 108 HIS A N 1
ATOM 863 C CA . HIS A 1 108 ? 3.010 0.205 -11.593 1.00 95.38 108 HIS A CA 1
ATOM 864 C C . HIS A 1 108 ? 2.999 1.501 -10.782 1.00 95.38 108 HIS A C 1
ATOM 866 O O . HIS A 1 108 ? 2.333 1.590 -9.749 1.00 95.38 108 HIS A O 1
ATOM 872 N N . LYS A 1 109 ? 3.679 2.540 -11.271 1.00 96.25 109 LYS A N 1
ATOM 873 C CA . LYS A 1 109 ? 3.677 3.863 -10.637 1.00 96.25 109 LYS A CA 1
ATOM 874 C C . LYS A 1 109 ? 2.279 4.472 -10.600 1.00 96.25 109 LYS A C 1
ATOM 876 O O . LYS A 1 109 ? 1.886 5.016 -9.569 1.00 96.25 109 LYS A O 1
ATOM 881 N N . LYS A 1 110 ? 1.509 4.356 -11.688 1.00 95.88 110 LYS A N 1
ATOM 882 C CA . LYS A 1 110 ? 0.111 4.815 -11.735 1.00 95.88 110 LYS A CA 1
ATOM 883 C C . LYS A 1 110 ? -0.752 4.100 -10.698 1.00 95.88 110 LYS A C 1
ATOM 885 O O . LYS A 1 110 ? -1.483 4.780 -9.981 1.00 95.88 110 LYS A O 1
ATOM 890 N N . LEU A 1 111 ? -0.611 2.780 -10.566 1.00 95.19 111 LEU A N 1
ATOM 891 C CA . LEU A 1 111 ? -1.318 1.988 -9.556 1.00 95.19 111 LEU A CA 1
ATOM 892 C C . LEU A 1 111 ? -0.986 2.458 -8.131 1.00 95.19 111 LEU A C 1
ATOM 894 O O . LEU A 1 111 ? -1.881 2.764 -7.346 1.00 95.19 111 LEU A O 1
ATOM 898 N N . VAL A 1 112 ? 0.304 2.563 -7.799 1.00 96.31 112 VAL A N 1
ATOM 899 C CA . VAL A 1 112 ? 0.755 2.987 -6.462 1.00 96.31 112 VAL A CA 1
ATOM 900 C C . VAL A 1 112 ? 0.300 4.414 -6.147 1.00 96.31 112 VAL A C 1
ATOM 902 O O . VAL A 1 112 ? -0.153 4.699 -5.038 1.00 96.31 112 VAL A O 1
ATOM 905 N N . ARG A 1 113 ? 0.372 5.320 -7.125 1.00 96.25 113 ARG A N 1
ATOM 906 C CA . ARG A 1 113 ? -0.098 6.698 -6.966 1.00 96.25 113 ARG A CA 1
ATOM 907 C C . ARG A 1 113 ? -1.611 6.766 -6.745 1.00 96.25 113 ARG A C 1
ATOM 909 O O . ARG A 1 113 ? -2.059 7.525 -5.890 1.00 96.25 113 ARG A O 1
ATOM 916 N N . ALA A 1 114 ? -2.390 5.978 -7.487 1.00 94.81 114 ALA A N 1
ATOM 917 C CA . ALA A 1 114 ? -3.836 5.890 -7.302 1.00 94.81 114 ALA A CA 1
ATOM 918 C C . ALA A 1 114 ? -4.197 5.375 -5.903 1.00 94.81 114 ALA A C 1
ATOM 920 O O . ALA A 1 114 ? -5.050 5.963 -5.240 1.00 94.81 114 ALA A O 1
ATOM 921 N N . PHE A 1 115 ? -3.479 4.359 -5.416 1.00 96.06 115 PHE A N 1
ATOM 922 C CA . PHE A 1 115 ? -3.605 3.899 -4.037 1.00 96.06 115 PHE A CA 1
ATOM 923 C C . PHE A 1 115 ? -3.364 5.028 -3.030 1.00 96.06 115 PHE A C 1
ATOM 925 O O . PHE A 1 115 ? -4.216 5.260 -2.176 1.00 96.06 115 PHE A O 1
ATOM 932 N N . PHE A 1 116 ? -2.253 5.767 -3.137 1.00 96.31 116 PHE A N 1
ATOM 933 C CA . PHE A 1 116 ? -1.971 6.871 -2.213 1.00 96.31 116 PHE A CA 1
ATOM 934 C C . PHE A 1 116 ? -3.054 7.951 -2.241 1.00 96.31 116 PHE A C 1
ATOM 936 O O . PHE A 1 116 ? -3.482 8.415 -1.182 1.00 96.31 116 PHE A O 1
ATOM 943 N N . ARG A 1 117 ? -3.534 8.306 -3.439 1.00 94.12 117 ARG A N 1
ATOM 944 C CA . ARG A 1 117 ? -4.623 9.269 -3.617 1.00 94.12 117 ARG A CA 1
ATOM 945 C C . ARG A 1 117 ? -5.884 8.846 -2.874 1.00 94.12 117 ARG A C 1
ATOM 947 O O . ARG A 1 117 ? -6.471 9.666 -2.178 1.00 94.12 117 ARG A O 1
ATOM 954 N N . SER A 1 118 ? -6.293 7.588 -3.007 1.00 93.25 118 SER A N 1
ATOM 955 C CA . SER A 1 118 ? -7.499 7.077 -2.350 1.00 93.25 118 SER A CA 1
ATOM 956 C C . SER A 1 118 ? -7.300 6.895 -0.846 1.00 93.25 118 SER A C 1
ATOM 958 O O . SER A 1 118 ? -8.126 7.347 -0.054 1.00 93.25 118 SER A O 1
ATOM 960 N N . ALA A 1 119 ? -6.174 6.305 -0.436 1.00 92.81 119 ALA A N 1
ATOM 961 C CA . ALA A 1 119 ? -5.846 6.049 0.964 1.00 92.81 119 ALA A CA 1
ATOM 962 C C . ALA A 1 119 ? -5.813 7.337 1.800 1.00 92.81 119 ALA A C 1
ATOM 964 O O . ALA A 1 119 ? -6.269 7.338 2.942 1.00 92.81 119 ALA A O 1
ATOM 965 N N . LYS A 1 120 ? -5.359 8.453 1.217 1.00 91.44 120 LYS A N 1
ATOM 966 C CA . LYS A 1 120 ? -5.364 9.776 1.857 1.00 91.44 120 LYS A CA 1
ATOM 967 C C . LYS A 1 120 ? -6.740 10.211 2.371 1.00 91.44 120 LYS A C 1
ATOM 969 O O . LYS A 1 120 ? -6.811 10.868 3.404 1.00 91.44 120 LYS A O 1
ATOM 974 N N . PHE A 1 121 ? -7.822 9.860 1.680 1.00 90.62 121 PHE A N 1
ATOM 975 C CA . PHE A 1 121 ? -9.181 10.230 2.098 1.00 90.62 121 PHE A CA 1
ATOM 976 C C . PHE A 1 121 ? -9.798 9.249 3.099 1.00 90.62 121 PHE A C 1
ATOM 978 O O . PHE A 1 121 ? -10.821 9.554 3.703 1.00 90.62 121 PHE A O 1
ATOM 985 N N . MET A 1 122 ? -9.174 8.086 3.284 1.00 91.50 122 MET A N 1
ATOM 986 C CA . MET A 1 122 ? -9.681 6.998 4.120 1.00 91.50 122 MET A CA 1
ATOM 987 C C . MET A 1 122 ? -8.878 6.821 5.411 1.00 91.50 122 MET A C 1
ATOM 989 O O . MET A 1 122 ? -9.288 6.071 6.293 1.00 91.50 122 MET A O 1
ATOM 993 N N . ILE A 1 123 ? -7.721 7.468 5.543 1.00 91.31 123 ILE A N 1
ATOM 994 C CA . ILE A 1 123 ? -6.864 7.361 6.724 1.00 91.31 123 ILE A CA 1
ATOM 995 C C . ILE A 1 123 ? -7.253 8.406 7.783 1.00 91.31 123 ILE A C 1
ATOM 997 O O . ILE A 1 123 ? -7.585 9.549 7.467 1.00 91.31 123 ILE A O 1
ATOM 1001 N N . LYS A 1 124 ? -7.215 8.023 9.064 1.00 89.81 124 LYS A N 1
ATOM 1002 C CA . LYS A 1 124 ? -7.355 8.957 10.195 1.00 89.81 124 LYS A CA 1
ATOM 1003 C C . LYS A 1 124 ? -6.167 9.926 10.257 1.00 89.81 124 LYS A C 1
ATOM 1005 O O . LYS A 1 124 ? -5.083 9.619 9.771 1.00 89.81 124 LYS A O 1
ATOM 1010 N N . ARG A 1 125 ? -6.334 11.062 10.951 1.00 83.88 125 ARG A N 1
ATOM 1011 C CA . ARG A 1 125 ? -5.269 12.072 11.156 1.00 83.88 125 ARG A CA 1
ATOM 1012 C C . ARG A 1 125 ? -3.970 11.495 11.735 1.00 83.88 125 ARG A C 1
ATOM 1014 O O . ARG A 1 125 ? -2.901 11.919 11.323 1.00 83.88 125 ARG A O 1
ATOM 1021 N N . SER A 1 126 ? -4.075 10.548 12.666 1.00 83.81 126 SER A N 1
ATOM 1022 C CA . SER A 1 126 ? -2.947 9.838 13.291 1.00 83.81 126 SER A CA 1
ATOM 1023 C C . SER A 1 126 ? -2.688 8.452 12.684 1.00 83.81 126 SER A C 1
ATOM 1025 O O . SER A 1 126 ? -1.941 7.658 13.250 1.00 83.81 126 SER A O 1
ATOM 1027 N N . GLY A 1 127 ? -3.342 8.131 11.564 1.00 88.00 127 GLY A N 1
ATOM 1028 C CA . GLY A 1 127 ? -3.228 6.831 10.923 1.00 88.00 127 GLY A CA 1
ATOM 1029 C C . GLY A 1 127 ? -1.989 6.708 10.038 1.00 88.00 127 GLY A C 1
ATOM 1030 O O . GLY A 1 127 ? -1.369 7.695 9.642 1.00 88.00 127 GLY A O 1
ATOM 1031 N N . LEU A 1 128 ? -1.644 5.466 9.714 1.00 91.88 128 LEU A N 1
ATOM 1032 C CA . LEU A 1 128 ? -0.451 5.100 8.966 1.00 91.88 128 LEU A CA 1
ATOM 1033 C C . LEU A 1 128 ? -0.797 4.367 7.677 1.00 91.88 128 LEU A C 1
ATOM 1035 O O . LEU A 1 128 ? -1.695 3.530 7.620 1.00 91.88 128 LEU A O 1
ATOM 1039 N N . ILE A 1 129 ? -0.038 4.664 6.631 1.00 95.00 129 ILE A N 1
ATOM 1040 C CA . ILE A 1 129 ? -0.113 3.969 5.352 1.00 95.00 129 ILE A CA 1
ATOM 1041 C C . ILE A 1 129 ? 1.171 3.164 5.187 1.00 95.00 129 ILE A C 1
ATOM 1043 O O . ILE A 1 129 ? 2.274 3.707 5.266 1.00 95.00 129 ILE A O 1
ATOM 1047 N N . HIS A 1 130 ? 1.034 1.860 4.964 1.00 95.00 130 HIS A N 1
ATOM 1048 C CA . HIS A 1 130 ? 2.141 0.945 4.730 1.00 95.00 130 HIS A CA 1
ATOM 1049 C C . HIS A 1 130 ? 2.126 0.452 3.289 1.00 95.00 130 HIS A C 1
ATOM 1051 O O . HIS A 1 130 ? 1.128 -0.099 2.829 1.00 95.00 130 HIS A O 1
ATOM 1057 N N . VAL A 1 131 ? 3.264 0.570 2.611 1.00 96.19 131 VAL A N 1
ATOM 1058 C CA . VAL A 1 131 ? 3.495 -0.092 1.323 1.00 96.19 131 VAL A CA 1
ATOM 1059 C C . VAL A 1 131 ? 4.679 -1.027 1.472 1.00 96.19 131 VAL A C 1
ATOM 1061 O O . VAL A 1 131 ? 5.757 -0.593 1.871 1.00 96.19 131 VAL A O 1
ATOM 1064 N N . THR A 1 132 ? 4.504 -2.307 1.166 1.00 94.88 132 THR A N 1
ATOM 1065 C CA . THR A 1 132 ? 5.612 -3.270 1.163 1.00 94.88 132 THR A CA 1
ATOM 1066 C C . THR A 1 132 ? 6.069 -3.513 -0.266 1.00 94.88 132 THR A C 1
ATOM 1068 O O . THR A 1 132 ? 5.276 -3.917 -1.113 1.00 94.88 132 THR A O 1
ATOM 1071 N N . HIS A 1 133 ? 7.346 -3.257 -0.551 1.00 94.38 133 HIS A N 1
ATOM 1072 C CA . HIS A 1 133 ? 7.913 -3.439 -1.884 1.00 94.38 133 HIS A CA 1
ATOM 1073 C C . HIS A 1 133 ? 9.414 -3.766 -1.855 1.00 94.38 133 HIS A C 1
ATOM 1075 O O . HIS A 1 133 ? 10.049 -3.775 -0.803 1.00 94.38 133 HIS A O 1
ATOM 1081 N N . LYS A 1 134 ? 9.991 -4.080 -3.019 1.00 91.88 134 LYS A N 1
ATOM 1082 C CA . LYS A 1 134 ? 11.417 -4.399 -3.183 1.00 91.88 134 LYS A CA 1
ATOM 1083 C C . LYS A 1 134 ? 12.221 -3.120 -3.456 1.00 91.88 134 LYS A C 1
ATOM 1085 O O . LYS A 1 134 ? 11.688 -2.151 -3.982 1.00 91.88 134 LYS A O 1
ATOM 1090 N N . ARG A 1 135 ? 13.515 -3.124 -3.110 1.00 87.19 135 ARG A N 1
ATOM 1091 C CA . ARG A 1 135 ? 14.406 -1.948 -3.234 1.00 87.19 135 ARG A CA 1
ATOM 1092 C C . ARG A 1 135 ? 15.340 -1.951 -4.441 1.00 87.19 135 ARG A C 1
ATOM 1094 O O . ARG A 1 135 ? 15.927 -0.921 -4.738 1.00 87.19 135 ARG A O 1
ATOM 1101 N N . GLY A 1 136 ? 15.549 -3.099 -5.070 1.00 90.31 136 GLY A N 1
ATOM 1102 C CA . GLY A 1 136 ? 16.500 -3.242 -6.172 1.00 90.31 136 GLY A CA 1
ATOM 1103 C C . GLY A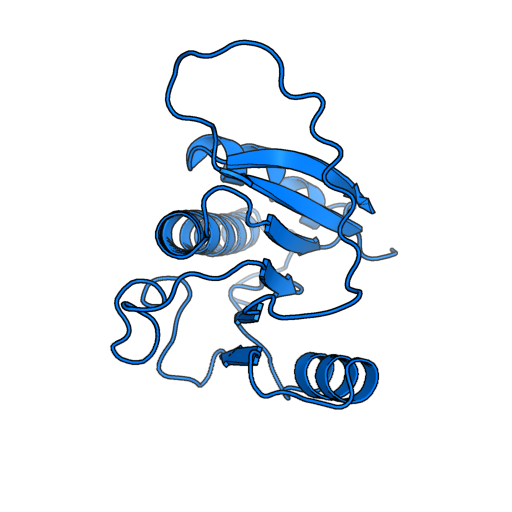 1 136 ? 15.875 -2.893 -7.507 1.00 90.31 136 GLY A C 1
ATOM 1104 O O . GLY A 1 136 ? 14.654 -2.877 -7.632 1.00 90.31 136 GLY A O 1
ATOM 1105 N N . TYR A 1 137 ? 16.711 -2.676 -8.514 1.00 91.62 137 TYR A N 1
ATOM 1106 C CA . TYR A 1 137 ? 16.245 -2.563 -9.890 1.00 91.62 137 TYR A CA 1
ATOM 1107 C C . TYR A 1 137 ? 15.457 -3.828 -10.300 1.00 91.62 137 TYR A C 1
ATOM 1109 O O . TYR A 1 137 ? 15.875 -4.936 -9.945 1.00 91.62 137 TYR A O 1
ATOM 1117 N N . PRO A 1 138 ? 14.330 -3.702 -11.027 1.00 92.56 138 PRO A N 1
ATOM 1118 C CA . PRO A 1 138 ? 13.707 -2.462 -11.523 1.00 92.56 138 PRO A CA 1
ATOM 1119 C C . PRO A 1 138 ? 12.760 -1.762 -10.529 1.00 92.56 138 PRO A C 1
ATOM 1121 O O . PRO A 1 138 ? 12.304 -0.654 -10.786 1.00 92.56 138 PRO A O 1
ATOM 1124 N N . PHE A 1 139 ? 12.478 -2.370 -9.378 1.00 93.31 139 PHE A N 1
ATOM 1125 C CA . PHE A 1 139 ? 11.536 -1.877 -8.362 1.00 93.31 139 PHE A CA 1
ATOM 1126 C C . PHE A 1 139 ? 11.923 -0.514 -7.766 1.00 93.31 139 PHE A C 1
ATOM 1128 O O . PHE A 1 139 ? 11.061 0.282 -7.397 1.00 93.31 139 PHE A O 1
ATOM 1135 N N . SER A 1 140 ? 13.223 -0.206 -7.709 1.00 93.38 140 SER A N 1
ATOM 1136 C CA . SER A 1 140 ? 13.720 1.121 -7.317 1.00 93.38 140 SER A CA 1
ATOM 1137 C C . SER A 1 140 ? 13.165 2.249 -8.192 1.00 93.38 140 SER A C 1
ATOM 1139 O O . SER A 1 140 ? 12.889 3.335 -7.683 1.00 93.38 140 SER A O 1
ATOM 1141 N N . GLU A 1 141 ? 12.938 1.985 -9.483 1.00 96.38 141 GLU A N 1
ATOM 1142 C CA . GLU A 1 141 ? 12.476 2.980 -10.463 1.00 96.38 141 GLU A CA 1
ATOM 1143 C C . GLU A 1 141 ? 11.023 3.404 -10.253 1.00 96.38 141 GLU A C 1
ATOM 1145 O O . GLU A 1 141 ? 10.564 4.407 -10.803 1.00 96.38 141 GLU A O 1
ATOM 1150 N N . TRP A 1 142 ? 10.289 2.679 -9.410 1.00 95.62 142 TRP A N 1
ATOM 1151 C CA . TRP A 1 142 ? 8.919 3.030 -9.067 1.00 95.62 142 TRP A CA 1
ATOM 1152 C C . TRP A 1 142 ? 8.864 4.268 -8.174 1.00 95.62 142 TRP A C 1
ATOM 1154 O O . TRP A 1 142 ? 7.832 4.933 -8.116 1.00 95.62 142 TRP A O 1
ATOM 1164 N N . LYS A 1 143 ? 9.968 4.594 -7.483 1.00 96.31 143 LYS A N 1
ATOM 1165 C CA . LYS A 1 143 ? 10.123 5.835 -6.711 1.00 96.31 143 LYS A CA 1
ATOM 1166 C C . LYS A 1 143 ? 8.955 6.083 -5.747 1.00 96.31 143 LYS A C 1
ATOM 1168 O O . LYS A 1 143 ? 8.413 7.182 -5.663 1.00 96.31 143 LYS A O 1
ATOM 1173 N N . ILE A 1 144 ? 8.577 5.051 -4.985 1.00 96.25 144 ILE A N 1
ATOM 1174 C CA . ILE A 1 144 ? 7.395 5.052 -4.096 1.00 96.25 144 ILE A CA 1
ATOM 1175 C C . ILE A 1 144 ? 7.352 6.287 -3.184 1.00 96.25 144 ILE A C 1
ATOM 1177 O O . ILE A 1 144 ? 6.290 6.877 -3.000 1.00 96.25 144 ILE A O 1
ATOM 1181 N N . LYS A 1 145 ? 8.502 6.700 -2.637 1.00 96.50 145 LYS A N 1
ATOM 1182 C CA . LYS A 1 145 ? 8.600 7.875 -1.756 1.00 96.50 145 LYS A CA 1
ATOM 1183 C C . LYS A 1 145 ? 8.188 9.166 -2.474 1.00 96.50 145 LYS A C 1
ATOM 1185 O O . LYS A 1 145 ? 7.461 9.970 -1.902 1.00 96.50 145 LYS A O 1
ATOM 1190 N N . GLU A 1 146 ? 8.606 9.333 -3.727 1.00 97.00 146 GLU A N 1
ATOM 1191 C CA . GLU A 1 146 ? 8.245 10.490 -4.555 1.00 97.00 146 GLU A CA 1
ATOM 1192 C C . GLU A 1 146 ? 6.750 10.470 -4.904 1.00 97.00 146 GLU A C 1
ATOM 1194 O O . GLU A 1 146 ? 6.080 11.494 -4.805 1.00 97.00 146 GLU A O 1
ATOM 1199 N N . LEU A 1 147 ? 6.196 9.297 -5.238 1.00 97.50 147 LEU A N 1
ATOM 1200 C CA . LEU A 1 147 ? 4.762 9.153 -5.521 1.00 97.50 147 LEU A CA 1
ATOM 1201 C C . LEU A 1 147 ? 3.888 9.518 -4.316 1.00 97.50 147 LEU A C 1
ATOM 1203 O O . LEU A 1 147 ? 2.862 10.173 -4.487 1.00 97.50 147 LEU A O 1
ATOM 1207 N N . ALA A 1 148 ? 4.295 9.116 -3.110 1.00 96.38 148 ALA A N 1
ATOM 1208 C CA . ALA A 1 148 ? 3.593 9.463 -1.878 1.00 96.38 148 ALA A CA 1
ATOM 1209 C C . ALA A 1 148 ? 3.615 10.981 -1.6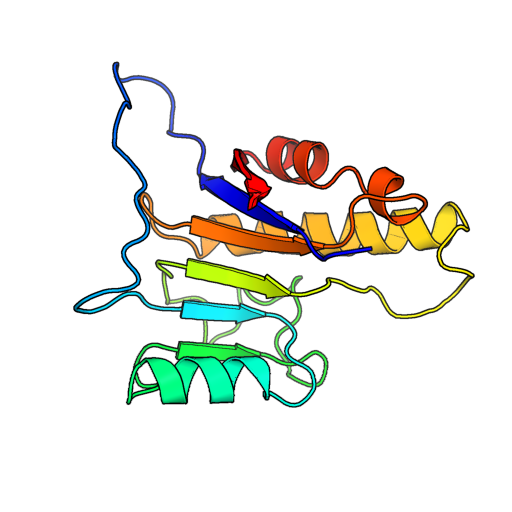32 1.00 96.38 148 ALA A C 1
ATOM 1211 O O . ALA A 1 148 ? 2.576 11.580 -1.343 1.00 96.38 148 ALA A O 1
ATOM 1212 N N . LEU A 1 149 ? 4.780 11.610 -1.819 1.00 95.19 149 LEU A N 1
ATOM 1213 C CA . LEU A 1 149 ? 4.950 13.054 -1.663 1.00 95.19 149 LEU A CA 1
ATOM 1214 C C . LEU A 1 149 ? 4.036 13.846 -2.611 1.00 95.19 149 LEU A C 1
ATOM 1216 O O . LEU A 1 149 ? 3.405 14.810 -2.182 1.00 95.19 149 LEU A O 1
ATOM 1220 N N . LEU A 1 150 ? 3.898 13.407 -3.868 1.00 95.38 150 LEU A N 1
ATOM 1221 C CA . LEU A 1 150 ? 3.007 14.036 -4.855 1.00 95.38 150 LEU A CA 1
ATOM 1222 C C . LEU A 1 150 ? 1.527 14.022 -4.448 1.00 95.38 150 LEU A C 1
ATOM 1224 O O . LEU A 1 150 ? 0.770 14.885 -4.886 1.00 95.38 150 LEU A O 1
ATOM 1228 N N . GLU A 1 151 ? 1.103 13.065 -3.622 1.00 95.31 151 GLU A N 1
ATOM 1229 C CA . GLU A 1 151 ? -0.269 12.997 -3.107 1.00 95.31 151 GLU A CA 1
ATOM 1230 C C . GLU A 1 151 ? -0.408 13.662 -1.716 1.00 95.31 151 GLU A C 1
ATOM 1232 O O . GLU A 1 151 ? -1.495 13.695 -1.132 1.00 95.31 151 GLU A O 1
ATOM 1237 N N . GLY A 1 152 ? 0.656 14.288 -1.197 1.00 93.00 152 GLY A N 1
ATOM 1238 C CA . GLY A 1 152 ? 0.664 15.003 0.085 1.00 93.00 152 GLY A CA 1
ATOM 1239 C C . GLY A 1 152 ? 0.838 14.092 1.303 1.00 93.00 152 GLY A C 1
ATOM 1240 O O . GLY A 1 152 ? 0.324 14.397 2.381 1.00 93.00 152 GLY A O 1
ATOM 1241 N N . LEU A 1 153 ? 1.522 12.961 1.124 1.00 93.81 153 LEU A N 1
ATOM 1242 C CA . LEU A 1 153 ? 1.915 12.055 2.198 1.00 93.81 153 LEU A CA 1
ATOM 1243 C C . LEU A 1 153 ? 3.390 12.254 2.552 1.00 93.81 153 LEU A C 1
ATOM 1245 O O . LEU A 1 153 ? 4.225 12.503 1.684 1.00 93.81 153 LEU A O 1
ATOM 1249 N N . ILE A 1 154 ? 3.719 12.102 3.831 1.00 93.62 154 ILE A N 1
ATOM 1250 C CA . ILE A 1 154 ? 5.083 12.240 4.346 1.00 93.62 154 ILE A CA 1
ATOM 1251 C C . ILE A 1 154 ? 5.642 10.853 4.637 1.00 93.62 154 ILE A C 1
ATOM 1253 O O . ILE A 1 154 ? 5.020 10.065 5.349 1.00 93.62 154 ILE A O 1
ATOM 1257 N N . PHE A 1 155 ? 6.824 10.556 4.097 1.00 93.88 155 PHE A N 1
ATOM 1258 C CA . PHE A 1 155 ? 7.579 9.350 4.429 1.00 93.88 155 PHE A CA 1
ATOM 1259 C C . PHE A 1 155 ? 8.198 9.474 5.824 1.00 93.88 155 PHE A C 1
ATOM 1261 O O . PHE A 1 155 ? 8.881 10.454 6.105 1.00 93.88 155 PHE A O 1
ATOM 1268 N N . ILE A 1 156 ? 7.997 8.462 6.671 1.00 91.00 156 ILE A N 1
ATOM 1269 C CA . ILE A 1 156 ? 8.581 8.415 8.018 1.00 91.00 156 ILE A CA 1
ATOM 1270 C C . ILE A 1 156 ? 9.855 7.576 8.016 1.00 91.00 156 ILE A C 1
ATOM 1272 O O . ILE A 1 156 ? 10.930 8.059 8.356 1.00 91.00 156 ILE A O 1
ATOM 1276 N N . ARG A 1 157 ? 9.720 6.285 7.692 1.00 90.44 157 ARG A N 1
ATOM 1277 C CA . ARG A 1 157 ? 10.811 5.308 7.753 1.00 90.44 157 ARG A CA 1
ATOM 1278 C C . ARG A 1 157 ? 10.500 4.061 6.940 1.00 90.44 157 ARG A C 1
ATOM 1280 O O . ARG A 1 157 ? 9.357 3.829 6.537 1.00 90.44 157 ARG A O 1
ATOM 1287 N N . GLU A 1 158 ? 11.535 3.265 6.726 1.00 87.81 158 GLU A N 1
ATOM 1288 C CA . GLU A 1 158 ? 11.457 1.938 6.130 1.00 87.81 158 GLU A CA 1
ATOM 1289 C C . GLU A 1 158 ? 11.939 0.879 7.130 1.00 87.81 158 GLU A C 1
ATOM 1291 O O . GLU A 1 158 ? 12.841 1.153 7.920 1.00 87.81 158 GLU A O 1
ATOM 1296 N N . GLU A 1 159 ? 11.303 -0.293 7.118 1.00 83.50 159 GLU A N 1
ATOM 1297 C CA . GLU A 1 159 ? 11.597 -1.452 7.982 1.00 83.50 159 GLU A CA 1
ATOM 1298 C C . GLU A 1 159 ? 11.678 -2.745 7.161 1.00 83.50 159 GLU A C 1
ATOM 1300 O O . GLU A 1 159 ? 10.963 -2.841 6.130 1.00 83.50 159 GLU A O 1
#

Secondary structure (DSSP, 8-state):
---EEEEEEEPPPS--------------SS---EEEEEESSSHHHHHHHHHHT--TTEEEEETTSS--TTTTTT-TTTTT--EEEEEEES-----SS-TTSHHHHHHHHHHHHHHHHHHHHHEEEEEEEEEEE--STTGGGG-HHHHHHHTTEEEEEE-

pLDDT: mean 82.99, std 16.19, range [36.06, 97.5]

Organism: Lupinus luteus (NCBI:txid3873)

Radius of gyration: 15.68 Å; chains: 1; bounding box: 37×41×43 Å

InterPro domains:
  IPR019446 25S rRNA (uridine-N(3))-methyltransferase BMT5-like [PF10354] (35-65)
  IPR019446 25S rRNA (uridine-N(3))-methyltransferase BMT5-like [PF10354] (67-157)

Foldseek 3Di:
DDKKKWKKAFFDDDDDDDPPPPPPPPVDDDDFQEEEEADDPCPVVVVVCVVVVHCPRYDYDHPPHPDALQCQCPPPVQVPAAGQEYEYEAQAQDPPDDPQDVVRLVSSLVRLLSNLLSNNNRYDNNHMYIYMGDCDPPRVVSVSQVSNVVNRMHTDDMD